Protein AF-0000000078797198 (afdb_homodimer)

Sequence (132 aa):
MKSNKEYKVKVQFVLEGEVTVNACSKDEAKELVEESFGLVVGGNLHSMDSRIIDWDFPVHPEMIVKMKSNKEYKVKVQFVLEGEVTVNACSKDEAKELVEESFGLVVGGNLHSMDSRIIDWDFPVHPEMIVK

Radius of gyration: 18.42 Å; Cα contacts (8 Å, |Δi|>4): 305; chains: 2; bounding box: 18×67×34 Å

Organism: NCBI:txid997891

pLDDT: mean 92.92, std 8.47, range [45.56, 98.19]

Secondary structure (DSSP, 8-state):
----EEEEEEEEEEEEEEEEEEESSHHHHHHHHHHHEEE-TTS-EEES-TTEEEEE--SS-EEEE-/----EEEEEEEEEEEEEEEEEEESSHHHHHHHHHHHEEE-TTS-EEES-TTEEEEE--SS-EEEE-

Structure (mmCIF, N/CA/C/O backbone):
data_AF-0000000078797198-model_v1
#
loop_
_entity.id
_entity.type
_entity.pdbx_description
1 polymer 'Uncharacterized protein'
#
loop_
_atom_site.group_PDB
_atom_site.id
_atom_site.type_sym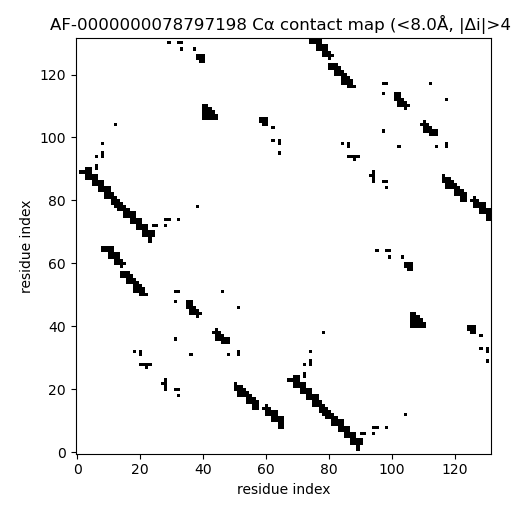bol
_atom_site.label_atom_id
_atom_site.label_alt_id
_atom_site.label_comp_id
_atom_site.label_asym_id
_atom_site.label_entity_id
_atom_site.label_seq_id
_atom_site.pdbx_PDB_ins_code
_atom_site.Cartn_x
_atom_site.Cartn_y
_atom_site.Cartn_z
_atom_site.occupancy
_atom_site.B_iso_or_equiv
_atom_site.auth_seq_id
_atom_site.auth_comp_id
_atom_site.auth_asym_id
_atom_site.auth_atom_id
_atom_site.pdbx_PDB_model_num
ATOM 1 N N . MET A 1 1 ? 1.873 -35.188 -17.125 1 45.78 1 MET A N 1
ATOM 2 C CA . MET A 1 1 ? 2.121 -33.781 -17.234 1 45.78 1 MET A CA 1
ATOM 3 C C . MET A 1 1 ? 1.111 -32.969 -16.406 1 45.78 1 MET A C 1
ATOM 5 O O . MET A 1 1 ? -0.096 -33.062 -16.641 1 45.78 1 MET A O 1
ATOM 9 N N . LYS A 1 2 ? 1.357 -32.781 -15.148 1 61.5 2 LYS A N 1
ATOM 10 C CA . LYS A 1 2 ? 0.273 -32.25 -14.328 1 61.5 2 LYS A CA 1
ATOM 11 C C . LYS A 1 2 ? -0.296 -30.969 -14.938 1 61.5 2 LYS A C 1
ATOM 13 O O . LYS A 1 2 ? 0.455 -30.109 -15.398 1 61.5 2 LYS A O 1
ATOM 18 N N . SER A 1 3 ? -1.332 -30.984 -15.625 1 75.44 3 SER A N 1
ATOM 19 C CA . SER A 1 3 ? -1.919 -29.891 -16.375 1 75.44 3 SER A CA 1
ATOM 20 C C . SER A 1 3 ? -1.995 -28.625 -15.531 1 75.44 3 SER A C 1
ATOM 22 O O . SER A 1 3 ? -2.473 -28.656 -14.398 1 75.44 3 SER A O 1
ATOM 24 N N . ASN A 1 4 ? -1.066 -27.703 -15.891 1 87.56 4 ASN A N 1
ATOM 25 C CA . ASN A 1 4 ? -1.146 -26.406 -15.234 1 87.56 4 ASN A CA 1
ATOM 26 C C . ASN A 1 4 ? -2.512 -25.75 -15.445 1 87.56 4 ASN A C 1
ATOM 28 O O . ASN A 1 4 ? -3.102 -25.859 -16.516 1 87.56 4 ASN A O 1
ATOM 32 N N . LYS A 1 5 ? -3.021 -25.328 -14.375 1 95.25 5 LYS A N 1
ATOM 33 C CA . LYS A 1 5 ? -4.254 -24.547 -14.461 1 95.25 5 LYS A CA 1
ATOM 34 C C . LYS A 1 5 ? -4.043 -23.125 -13.938 1 95.25 5 LYS A C 1
ATOM 36 O O . LYS A 1 5 ? -3.062 -22.859 -13.242 1 95.25 5 LYS A O 1
ATOM 41 N N . GLU A 1 6 ? -5.016 -22.281 -14.352 1 97 6 GLU A N 1
ATOM 42 C CA . GLU A 1 6 ? -4.984 -20.906 -13.883 1 97 6 GLU A CA 1
ATOM 43 C C . GLU A 1 6 ? -5.617 -20.781 -12.5 1 97 6 GLU A C 1
ATOM 45 O O . GLU A 1 6 ? -6.727 -21.266 -12.273 1 97 6 GLU A O 1
ATOM 50 N N . TYR A 1 7 ? -4.828 -20.234 -11.602 1 97.88 7 TYR A N 1
ATOM 51 C CA . TYR A 1 7 ? -5.32 -19.953 -10.258 1 97.88 7 TYR A CA 1
ATOM 52 C C . TYR A 1 7 ? -5.312 -18.453 -9.969 1 97.88 7 TYR A C 1
ATOM 54 O O . TYR A 1 7 ? -4.391 -17.75 -10.383 1 97.88 7 TYR A O 1
ATOM 62 N N . LYS A 1 8 ? -6.316 -18.062 -9.266 1 97.81 8 LYS A N 1
ATOM 63 C CA . LYS A 1 8 ? -6.375 -16.688 -8.758 1 97.81 8 LYS A CA 1
ATOM 64 C C . LYS A 1 8 ? -5.98 -16.641 -7.281 1 97.81 8 LYS A C 1
ATOM 66 O O . LYS A 1 8 ? -6.531 -17.375 -6.461 1 97.81 8 LYS A O 1
ATOM 71 N N . VAL A 1 9 ? -5 -15.797 -7.062 1 98.19 9 VAL A N 1
ATOM 72 C CA . VAL A 1 9 ? -4.516 -15.617 -5.699 1 98.19 9 VAL A CA 1
ATOM 73 C C . VAL A 1 9 ? -4.809 -14.195 -5.227 1 98.19 9 VAL A C 1
ATOM 75 O O . VAL A 1 9 ? -4.398 -13.227 -5.863 1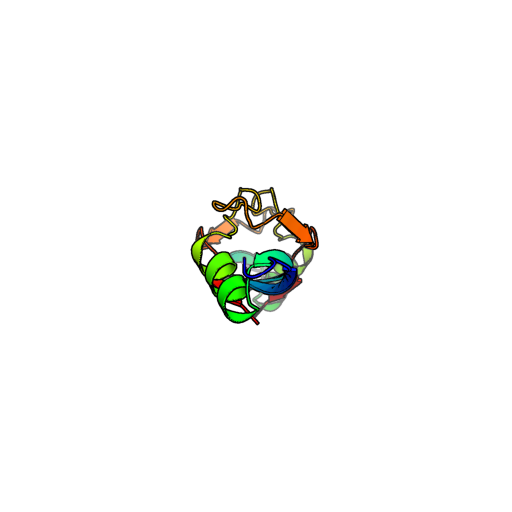 98.19 9 VAL A O 1
ATOM 78 N N . LYS A 1 10 ? -5.461 -14.062 -4.156 1 98.12 10 LYS A N 1
ATOM 79 C CA . LYS A 1 10 ? -5.734 -12.75 -3.582 1 98.12 10 LYS A CA 1
ATOM 80 C C . LYS A 1 10 ? -4.547 -12.242 -2.768 1 98.12 10 LYS A C 1
ATOM 82 O O . LYS A 1 10 ? -4.012 -12.969 -1.928 1 98.12 10 LYS A O 1
ATOM 87 N N . VAL A 1 11 ? -4.195 -10.984 -3.039 1 97.75 11 VAL A N 1
ATOM 88 C CA . VAL A 1 11 ? -3.033 -10.383 -2.387 1 97.75 11 VAL A CA 1
ATOM 89 C C . VAL A 1 11 ? -3.412 -9.023 -1.801 1 97.75 11 VAL A C 1
ATOM 91 O O . VAL A 1 11 ? -4.145 -8.258 -2.426 1 97.75 11 VAL A O 1
ATOM 94 N N . GLN A 1 12 ? -2.936 -8.766 -0.615 1 97.5 12 GLN A N 1
ATOM 95 C CA . GLN A 1 12 ? -3.023 -7.461 0.03 1 97.5 12 GLN A CA 1
ATOM 96 C C . GLN A 1 12 ? -1.635 -6.902 0.328 1 97.5 12 GLN A C 1
ATOM 98 O O . GLN A 1 12 ? -0.794 -7.59 0.912 1 97.5 12 GLN A O 1
ATOM 103 N N . PHE A 1 13 ? -1.402 -5.719 -0.146 1 96.19 13 PHE A N 1
ATOM 104 C CA . PHE A 1 13 ? -0.226 -4.98 0.297 1 96.19 13 PHE A CA 1
ATOM 105 C C . PHE A 1 13 ? -0.595 -3.975 1.383 1 96.19 13 PHE A C 1
ATOM 107 O O . PHE A 1 13 ? -1.617 -3.293 1.283 1 96.19 13 PHE A O 1
ATOM 114 N N . VAL A 1 14 ? 0.294 -3.895 2.377 1 96.5 14 VAL A N 1
ATOM 115 C CA . VAL A 1 14 ? 0.114 -2.932 3.459 1 96.5 14 VAL A CA 1
ATOM 116 C C . VAL A 1 14 ? 1.378 -2.09 3.617 1 96.5 14 VAL A C 1
ATOM 118 O O . VAL A 1 14 ? 2.471 -2.629 3.807 1 96.5 14 VAL A O 1
ATOM 121 N N . LEU A 1 15 ? 1.194 -0.825 3.459 1 95.38 15 LEU A N 1
ATOM 122 C CA . LEU A 1 15 ? 2.277 0.133 3.656 1 95.38 15 LEU A CA 1
ATOM 123 C C . LEU A 1 15 ? 1.957 1.086 4.805 1 95.38 15 LEU A C 1
ATOM 125 O O . LEU A 1 15 ? 0.998 1.856 4.727 1 95.38 15 LEU A O 1
ATOM 129 N N . GLU A 1 16 ? 2.83 1.041 5.82 1 96.38 16 GLU A N 1
ATOM 130 C CA . GLU A 1 16 ? 2.625 1.902 6.98 1 96.38 16 GLU A CA 1
ATOM 131 C C . GLU A 1 16 ? 3.777 2.889 7.145 1 96.38 16 GLU A C 1
ATOM 133 O O . GLU A 1 16 ? 4.941 2.527 6.965 1 96.38 16 GLU A O 1
ATOM 138 N N . GLY A 1 17 ? 3.369 4.078 7.441 1 96.75 17 GLY A N 1
ATOM 139 C CA . GLY A 1 17 ? 4.363 5.117 7.664 1 96.75 17 GLY A CA 1
ATOM 140 C C . GLY A 1 17 ? 3.822 6.305 8.438 1 96.75 17 GLY A C 1
ATOM 141 O O . GLY A 1 17 ? 2.762 6.215 9.062 1 96.75 17 GLY A O 1
ATOM 142 N N . GLU A 1 18 ? 4.719 7.309 8.453 1 98 18 GLU A N 1
ATOM 143 C CA . GLU A 1 18 ? 4.371 8.516 9.188 1 98 18 GLU A CA 1
ATOM 144 C C . GLU A 1 18 ? 4.543 9.766 8.32 1 98 18 GLU A C 1
ATOM 146 O O . GLU A 1 18 ? 5.52 9.883 7.586 1 98 18 GLU A O 1
ATOM 151 N N . VAL A 1 19 ? 3.574 10.648 8.531 1 97.81 19 VAL A N 1
ATOM 152 C CA . VAL A 1 19 ? 3.588 11.938 7.84 1 97.81 19 VAL A CA 1
ATOM 153 C C . VAL A 1 19 ? 3.756 13.07 8.844 1 97.81 19 VAL A C 1
ATOM 155 O O . VAL A 1 19 ? 3.066 13.109 9.867 1 97.81 19 VAL A O 1
ATOM 158 N N . THR A 1 20 ? 4.676 13.93 8.594 1 98.12 20 THR A N 1
ATOM 159 C CA . THR A 1 20 ? 4.895 15.102 9.438 1 98.12 20 THR A CA 1
ATOM 160 C C . THR A 1 20 ? 4.18 16.328 8.867 1 98.12 20 THR A C 1
ATOM 162 O O . THR A 1 20 ? 4.387 16.688 7.707 1 98.12 20 THR A O 1
ATOM 165 N N . VAL A 1 21 ? 3.393 16.984 9.742 1 97.88 21 VAL A N 1
ATOM 166 C CA . VAL A 1 21 ? 2.518 18.047 9.281 1 97.88 2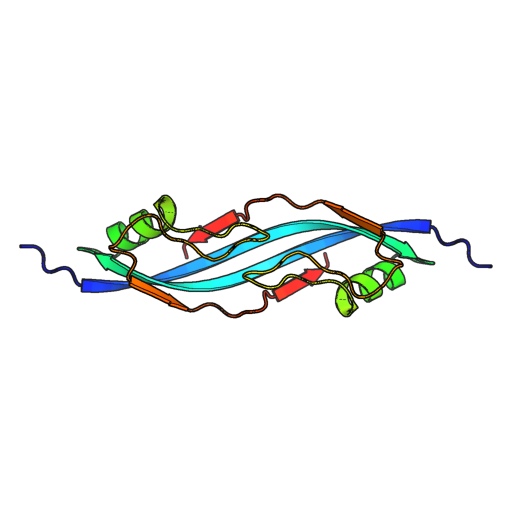1 VAL A CA 1
ATOM 167 C C . VAL A 1 21 ? 2.662 19.266 10.188 1 97.88 21 VAL A C 1
ATOM 169 O O . VAL A 1 21 ? 2.699 19.125 11.414 1 97.88 21 VAL A O 1
ATOM 172 N N . ASN A 1 22 ? 2.795 20.469 9.586 1 98.06 22 ASN A N 1
ATOM 173 C CA . ASN A 1 22 ? 2.646 21.719 10.344 1 98.06 22 ASN A CA 1
ATOM 174 C C . ASN A 1 22 ? 1.183 22.125 10.445 1 98.06 22 ASN A C 1
ATOM 176 O O . ASN A 1 22 ? 0.556 22.469 9.438 1 98.06 22 ASN A O 1
ATOM 180 N N . ALA A 1 23 ? 0.683 22.109 11.695 1 97.31 23 ALA A N 1
ATOM 181 C CA . ALA A 1 23 ? -0.728 22.438 11.883 1 97.31 23 ALA A CA 1
ATOM 182 C C . ALA A 1 23 ? -0.965 23.094 13.242 1 97.31 23 ALA A C 1
ATOM 184 O O . ALA A 1 23 ? -0.06 23.141 14.078 1 97.31 23 ALA A O 1
ATOM 185 N N . CYS A 1 24 ? -2.162 23.562 13.336 1 96.38 24 CYS A N 1
ATOM 186 C CA . CYS A 1 24 ? -2.518 24.25 14.578 1 96.38 24 CYS A CA 1
ATOM 187 C C . CYS A 1 24 ? -3.053 23.266 15.609 1 96.38 24 CYS A C 1
ATOM 189 O O . CYS A 1 24 ? -3.197 23.609 16.781 1 96.38 24 CYS A O 1
ATOM 191 N N . SER A 1 25 ? -3.387 22.078 15.172 1 96.5 25 SER A N 1
ATOM 192 C CA . SER A 1 25 ? -3.871 21.016 16.047 1 96.5 25 SER A CA 1
ATOM 193 C C . SER A 1 25 ? -3.652 19.641 15.406 1 96.5 25 SER A C 1
ATOM 195 O O . SER A 1 25 ? -3.41 19.547 14.203 1 96.5 25 SER A O 1
ATOM 197 N N . LYS A 1 26 ? -3.746 18.656 16.25 1 95.69 26 LYS A N 1
ATOM 198 C CA . LYS A 1 26 ? -3.631 17.297 15.758 1 95.69 26 LYS A CA 1
ATOM 199 C C . LYS A 1 26 ? -4.766 16.953 14.789 1 95.69 26 LYS A C 1
ATOM 201 O O . LYS A 1 26 ? -4.547 16.281 13.789 1 95.69 26 LYS A O 1
ATOM 206 N N . ASP A 1 27 ? -6.004 17.453 15.133 1 96.19 27 ASP A N 1
ATOM 207 C CA . ASP A 1 27 ? -7.152 17.172 14.266 1 96.19 27 ASP A CA 1
ATOM 208 C C . ASP A 1 27 ? -6.973 17.828 12.898 1 96.19 27 ASP A C 1
ATOM 210 O O . ASP A 1 27 ? -7.281 17.203 11.875 1 96.19 27 ASP A O 1
ATOM 214 N N . GLU A 1 28 ? -6.555 18.938 12.953 1 95.94 28 GLU A N 1
ATOM 215 C CA . GLU A 1 28 ? -6.277 19.609 11.68 1 95.94 28 GLU A CA 1
ATOM 216 C C . GLU A 1 28 ? -5.203 18.875 10.891 1 95.94 28 GLU A C 1
ATOM 218 O O . GLU A 1 28 ? -5.309 18.734 9.672 1 95.94 28 GLU A O 1
ATOM 223 N N . ALA A 1 29 ? -4.152 18.469 11.555 1 97.69 29 ALA A N 1
ATOM 224 C CA . ALA A 1 29 ? -3.088 17.703 10.906 1 97.69 29 ALA A CA 1
ATOM 225 C C . ALA A 1 29 ? -3.643 16.453 10.219 1 97.69 29 ALA A C 1
ATOM 227 O O . ALA A 1 29 ? -3.303 16.172 9.07 1 97.69 29 ALA A O 1
ATOM 228 N N . LYS A 1 30 ? -4.48 15.703 10.867 1 97.81 30 LYS A N 1
ATOM 229 C CA . LYS A 1 30 ? -5.09 14.5 10.305 1 97.81 30 LYS A CA 1
ATOM 230 C C . LYS A 1 30 ? -5.906 14.828 9.062 1 97.81 30 LYS A C 1
ATOM 232 O O . LYS A 1 30 ? -5.836 14.109 8.062 1 97.81 30 LYS A O 1
ATOM 237 N N . GLU A 1 31 ? -6.672 15.859 9.133 1 96.88 31 GLU A N 1
ATOM 238 C CA . GLU A 1 31 ? -7.5 16.281 8.008 1 96.88 31 GLU A CA 1
ATOM 239 C C . GLU A 1 31 ? -6.645 16.641 6.797 1 96.88 31 GLU A C 1
ATOM 241 O O . GLU A 1 31 ? -6.977 16.281 5.664 1 96.88 31 GLU A O 1
ATOM 246 N N . LEU A 1 32 ? -5.586 17.312 7.062 1 97 32 LEU A N 1
ATOM 247 C CA . LEU A 1 32 ? -4.684 17.719 5.988 1 97 32 LEU A CA 1
ATOM 248 C C . LEU A 1 32 ? -4.098 16.484 5.293 1 97 32 LEU A C 1
ATOM 250 O O . LEU A 1 32 ? -4.016 16.453 4.062 1 97 32 LEU A O 1
ATOM 254 N N . VAL A 1 33 ? -3.686 15.562 6.074 1 97.81 33 VAL A N 1
ATOM 255 C CA . VAL A 1 33 ? -3.129 14.336 5.508 1 97.81 33 VAL A CA 1
ATOM 256 C C . VAL A 1 33 ? -4.191 13.625 4.676 1 97.81 33 VAL A C 1
ATOM 258 O O . VAL A 1 33 ? -3.936 13.227 3.535 1 97.81 33 VAL A O 1
ATOM 261 N N . GLU A 1 34 ? -5.375 13.453 5.164 1 96.88 34 GLU A N 1
ATOM 262 C CA . GLU A 1 34 ? -6.461 12.758 4.484 1 96.88 34 GLU A CA 1
ATOM 263 C C . GLU A 1 34 ? -6.801 13.422 3.154 1 96.88 34 GLU A C 1
ATOM 265 O O . GLU A 1 34 ? -7.117 12.742 2.176 1 96.88 34 GLU A O 1
ATOM 270 N N . GLU A 1 35 ? -6.652 14.688 3.117 1 95.69 35 GLU A N 1
ATOM 271 C CA . GLU A 1 35 ? -7.141 15.422 1.955 1 95.69 35 GLU A CA 1
ATOM 272 C C . GLU A 1 35 ? -6.027 15.648 0.936 1 95.69 35 GLU A C 1
ATOM 274 O O . GLU A 1 35 ? -6.293 15.836 -0.252 1 95.69 35 GLU A O 1
ATOM 279 N N . SER A 1 36 ? -4.785 15.609 1.399 1 95.56 36 SER A N 1
ATOM 280 C CA . SER A 1 36 ? -3.762 16.172 0.521 1 95.56 36 SER A CA 1
ATOM 281 C C . SER A 1 36 ? -2.615 15.188 0.313 1 95.56 36 SER A C 1
ATOM 283 O O . SER A 1 36 ? -1.698 15.445 -0.468 1 95.56 36 SER A O 1
ATOM 285 N N . PHE A 1 37 ? -2.627 14.062 0.93 1 95.81 37 PHE A N 1
ATOM 286 C CA . PHE A 1 37 ? -1.55 13.086 0.853 1 95.81 37 PHE A CA 1
ATOM 287 C C . PHE A 1 37 ? -2.041 11.789 0.222 1 95.81 37 PHE A C 1
ATOM 289 O O . PHE A 1 37 ? -3.195 11.398 0.411 1 95.81 37 PHE A O 1
ATOM 296 N N . GLY A 1 38 ? -1.184 11.25 -0.462 1 93.31 38 GLY A N 1
ATOM 297 C CA . GLY A 1 38 ? -1.613 10.031 -1.115 1 93.31 38 GLY A CA 1
ATOM 298 C C . GLY A 1 38 ? -0.471 9.258 -1.749 1 93.31 38 GLY A C 1
ATOM 299 O O . GLY A 1 38 ? 0.687 9.672 -1.668 1 93.31 38 GLY A O 1
ATOM 300 N N . LEU A 1 39 ? -0.877 8.047 -2.211 1 92.06 39 LEU A N 1
ATOM 301 C CA . LEU A 1 39 ? -0.009 7.137 -2.953 1 92.06 39 LEU A CA 1
ATOM 302 C C . LEU A 1 39 ? -0.715 6.605 -4.195 1 92.06 39 LEU A C 1
ATOM 304 O O . LEU A 1 39 ? -1.896 6.258 -4.145 1 92.06 39 LEU A O 1
ATOM 308 N N . VAL A 1 40 ? -0.011 6.605 -5.305 1 87.69 40 VAL A N 1
ATOM 309 C CA . VAL A 1 40 ? -0.512 5.988 -6.527 1 87.69 40 VAL A CA 1
ATOM 310 C C . VAL A 1 40 ? 0.383 4.812 -6.914 1 87.69 40 VAL A C 1
ATOM 312 O O . VAL A 1 40 ? 1.608 4.941 -6.949 1 87.69 40 VAL A O 1
ATOM 315 N N . VAL A 1 41 ? -0.226 3.68 -7.242 1 84.44 41 VAL A N 1
ATOM 316 C CA . VAL A 1 41 ? 0.556 2.562 -7.762 1 84.44 41 VAL A CA 1
ATOM 317 C C . VAL A 1 41 ? 1.273 2.984 -9.047 1 84.44 41 VAL A C 1
ATOM 319 O O . VAL A 1 41 ? 0.654 3.535 -9.961 1 84.44 41 VAL A O 1
ATOM 322 N N . GLY A 1 42 ? 2.576 2.705 -9.141 1 80.69 42 GLY A N 1
ATOM 323 C CA . GLY A 1 42 ? 3.383 3.156 -10.266 1 80.69 42 GLY A CA 1
ATOM 324 C C . GLY A 1 42 ? 3.922 4.562 -10.086 1 80.69 42 GLY A C 1
ATOM 325 O O . GLY A 1 42 ? 4.594 5.094 -10.969 1 80.69 42 GLY A O 1
ATOM 326 N N . GLY A 1 43 ? 3.527 5.16 -9.07 1 82.25 43 GLY A N 1
ATOM 327 C CA . GLY A 1 43 ? 3.977 6.508 -8.758 1 82.25 43 GLY A CA 1
ATOM 328 C C . GLY A 1 43 ? 4.59 6.637 -7.379 1 82.25 43 GLY A C 1
ATOM 329 O O . GLY A 1 43 ? 4.863 5.629 -6.723 1 82.25 43 GLY A O 1
ATOM 330 N N . ASN A 1 44 ? 4.941 7.926 -7.043 1 83.5 44 ASN A N 1
ATOM 331 C CA . ASN A 1 44 ? 5.543 8.227 -5.75 1 83.5 44 ASN A CA 1
ATOM 332 C C . ASN A 1 44 ? 4.496 8.695 -4.742 1 83.5 44 ASN A C 1
ATOM 334 O O . ASN A 1 44 ? 3.354 8.977 -5.109 1 83.5 44 ASN A O 1
AT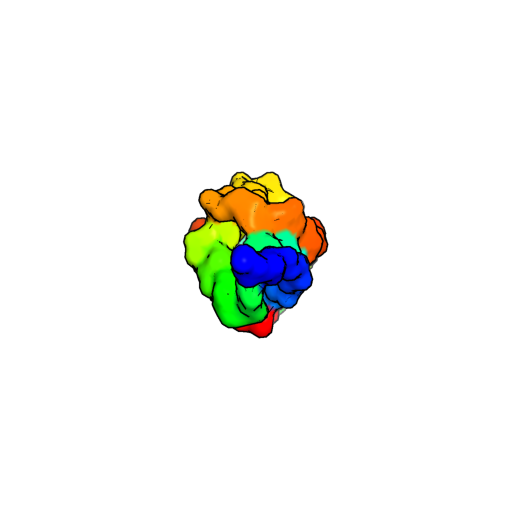OM 338 N N . LEU A 1 45 ? 4.895 8.602 -3.461 1 91.5 45 LEU A N 1
ATOM 339 C CA . LEU A 1 45 ? 4.156 9.336 -2.438 1 91.5 45 LEU A CA 1
ATOM 340 C C . LEU A 1 45 ? 4.133 10.828 -2.752 1 91.5 45 LEU A C 1
ATOM 342 O O . LEU A 1 45 ? 5.145 11.398 -3.16 1 91.5 45 LEU A O 1
ATOM 346 N N . HIS A 1 46 ? 2.941 11.406 -2.65 1 90.25 46 HIS A N 1
ATOM 347 C CA . HIS A 1 46 ? 2.846 12.812 -3.041 1 90.25 46 HIS A CA 1
ATOM 348 C C . HIS A 1 46 ? 1.915 13.578 -2.109 1 90.25 46 HIS A C 1
ATOM 350 O O . HIS A 1 46 ? 1.035 12.984 -1.477 1 90.25 46 HIS A O 1
ATOM 356 N N . SER A 1 47 ? 2.162 14.875 -2.018 1 93.25 47 SER A N 1
ATOM 357 C CA . SER A 1 47 ? 1.32 15.781 -1.24 1 93.25 47 SER A CA 1
ATOM 358 C C . SER A 1 47 ? 0.912 17 -2.061 1 93.25 47 SER A C 1
ATOM 360 O O . SER A 1 47 ? 1.696 17.5 -2.865 1 93.25 47 SER A O 1
ATOM 362 N N . MET A 1 48 ? -0.334 17.406 -1.802 1 92.69 48 MET A N 1
ATOM 363 C CA . MET A 1 48 ? -0.833 18.594 -2.496 1 92.69 48 MET A CA 1
ATOM 364 C C . MET A 1 48 ? -0.797 19.812 -1.582 1 92.69 48 MET A C 1
ATOM 366 O O . MET A 1 48 ? -1.137 20.922 -2.004 1 92.69 48 MET A O 1
ATOM 370 N N . ASP A 1 49 ? -0.38 19.672 -0.342 1 94.62 49 ASP A N 1
ATOM 371 C CA . ASP A 1 49 ? -0.347 20.766 0.633 1 94.62 49 ASP A CA 1
ATOM 372 C C . ASP A 1 49 ? 1.058 20.953 1.202 1 94.62 49 ASP A C 1
ATOM 374 O O . ASP A 1 49 ? 1.663 20 1.697 1 94.62 49 ASP A O 1
ATOM 378 N N . SER A 1 50 ? 1.572 22.203 1.183 1 94.94 50 SER A N 1
ATOM 379 C CA . SER A 1 50 ? 2.924 22.531 1.625 1 94.94 50 SER A CA 1
ATOM 380 C C . SER A 1 50 ? 3.074 22.344 3.131 1 94.94 50 SER A C 1
ATOM 382 O O . SER A 1 50 ? 4.191 22.297 3.648 1 94.94 50 SER A O 1
ATOM 384 N N . ARG A 1 51 ? 2.055 22.234 3.848 1 96.38 51 ARG A N 1
ATOM 385 C CA . ARG A 1 51 ? 2.127 22.062 5.293 1 96.38 51 ARG A CA 1
ATOM 386 C C . ARG A 1 51 ? 2.541 20.641 5.652 1 96.38 51 ARG A C 1
ATOM 388 O O . ARG A 1 51 ? 2.932 20.375 6.789 1 96.38 51 ARG A O 1
ATOM 395 N N . ILE A 1 52 ? 2.346 19.719 4.629 1 96.75 52 ILE A N 1
ATOM 396 C CA . ILE A 1 52 ? 2.99 18.422 4.742 1 96.75 52 ILE A CA 1
ATOM 397 C C . ILE A 1 52 ? 4.488 18.562 4.473 1 96.75 52 ILE A C 1
ATOM 399 O O . ILE A 1 52 ? 4.902 18.766 3.326 1 96.75 52 ILE A O 1
ATOM 403 N N . ILE A 1 53 ? 5.352 18.297 5.441 1 96.25 53 ILE A N 1
ATOM 404 C CA . ILE A 1 53 ? 6.727 18.766 5.301 1 96.25 53 ILE A CA 1
ATOM 405 C C . ILE A 1 53 ? 7.668 17.578 5.191 1 96.25 53 ILE A C 1
ATOM 407 O O . ILE A 1 53 ? 8.812 17.719 4.754 1 96.25 53 ILE A O 1
ATOM 411 N N . ASP A 1 54 ? 7.223 16.438 5.645 1 95.56 54 ASP A N 1
ATOM 412 C CA . ASP A 1 54 ? 8.047 15.242 5.582 1 95.56 54 ASP A CA 1
ATOM 413 C C . ASP A 1 54 ? 7.191 13.984 5.734 1 95.56 54 ASP A C 1
ATOM 415 O O . ASP A 1 54 ? 6.043 14.055 6.168 1 95.56 54 ASP A O 1
ATOM 419 N N . TRP A 1 55 ? 7.73 12.898 5.273 1 95.38 55 TRP A N 1
ATOM 420 C CA . TRP A 1 55 ? 7.137 11.586 5.512 1 95.38 55 TRP A CA 1
ATOM 421 C C . TRP A 1 55 ? 8.203 10.5 5.512 1 95.38 55 TRP A C 1
ATOM 423 O O . TRP A 1 55 ? 9.25 10.648 4.879 1 95.38 55 TRP A O 1
ATOM 433 N N . ASP A 1 56 ? 7.895 9.531 6.27 1 94.94 56 ASP A N 1
ATOM 434 C CA . ASP A 1 56 ? 8.789 8.391 6.43 1 94.94 56 ASP A CA 1
ATOM 435 C C . ASP A 1 56 ? 8.055 7.074 6.219 1 94.94 56 ASP A C 1
ATOM 437 O O . ASP A 1 56 ? 7.176 6.715 7.008 1 94.94 56 ASP A O 1
ATOM 441 N N . PHE A 1 57 ? 8.383 6.395 5.094 1 94.12 57 PHE A N 1
ATOM 442 C CA . PHE A 1 57 ? 7.789 5.105 4.75 1 94.12 57 PHE A CA 1
ATOM 443 C C . PHE A 1 57 ? 8.867 4.105 4.352 1 94.12 57 PHE A C 1
ATOM 445 O O . PHE A 1 57 ? 9.883 4.477 3.766 1 94.12 57 PHE A O 1
ATOM 452 N N . PRO A 1 58 ? 8.578 2.797 4.668 1 91.19 58 PRO A N 1
ATOM 453 C CA . PRO A 1 58 ? 9.469 1.794 4.078 1 91.19 58 PRO A CA 1
ATOM 454 C C . PRO A 1 58 ? 9.336 1.706 2.559 1 91.19 58 PRO A C 1
ATOM 456 O O . PRO A 1 58 ? 8.336 2.156 1.996 1 91.19 58 PRO A O 1
ATOM 459 N N . VAL A 1 59 ? 10.312 1.186 1.976 1 86 59 VAL A N 1
ATOM 460 C CA . VAL A 1 59 ? 10.312 1.087 0.52 1 86 59 VAL A CA 1
ATOM 461 C C . VAL A 1 59 ? 9.422 -0.075 0.085 1 86 59 VAL A C 1
ATOM 463 O O . VAL A 1 59 ? 8.781 -0.018 -0.971 1 86 59 VAL A O 1
ATOM 466 N N . HIS A 1 60 ? 9.445 -1.062 0.89 1 91.5 60 HIS A N 1
ATOM 467 C CA . HIS A 1 60 ? 8.688 -2.248 0.519 1 91.5 60 HIS A CA 1
ATOM 468 C C . HIS A 1 60 ? 7.496 -2.451 1.451 1 91.5 60 HIS A C 1
ATOM 470 O O . HIS A 1 60 ? 7.672 -2.635 2.658 1 91.5 60 HIS A O 1
ATOM 476 N N . PRO A 1 61 ? 6.266 -2.545 0.895 1 93.62 61 PRO A N 1
ATOM 477 C CA . PRO A 1 61 ? 5.105 -2.895 1.719 1 93.62 61 PRO A CA 1
ATOM 478 C C . PRO A 1 61 ? 5.113 -4.355 2.158 1 93.62 61 PRO A C 1
ATOM 480 O O . PRO A 1 61 ? 5.82 -5.18 1.571 1 93.62 61 PRO A O 1
ATOM 483 N N . GLU A 1 62 ? 4.438 -4.527 3.219 1 94.81 62 GLU A N 1
ATOM 484 C CA . GLU A 1 62 ? 4.152 -5.91 3.59 1 94.81 62 GLU A CA 1
ATOM 485 C C . GLU A 1 62 ? 3.148 -6.543 2.631 1 94.81 62 GLU A C 1
ATOM 487 O O . GLU A 1 62 ? 2.168 -5.906 2.24 1 94.81 62 GLU A O 1
ATOM 492 N N . MET A 1 63 ? 3.51 -7.727 2.217 1 95.5 63 MET A N 1
ATOM 493 C CA . MET A 1 63 ? 2.586 -8.461 1.359 1 95.5 63 MET A CA 1
ATOM 494 C C . MET A 1 63 ? 1.9 -9.586 2.133 1 95.5 63 MET A C 1
ATOM 496 O O . MET A 1 63 ? 2.566 -10.391 2.791 1 95.5 63 MET A O 1
ATOM 500 N N . ILE A 1 64 ? 0.557 -9.609 2.092 1 95.69 64 ILE A N 1
ATOM 501 C CA . ILE A 1 64 ? -0.246 -10.656 2.713 1 95.69 64 ILE A CA 1
ATOM 502 C C . ILE A 1 64 ? -1.007 -11.43 1.639 1 95.69 64 ILE A C 1
ATOM 504 O O . ILE A 1 64 ? -1.767 -10.844 0.864 1 95.69 64 ILE A O 1
ATOM 508 N N . VAL A 1 65 ? -0.702 -12.703 1.589 1 95.69 65 VAL A N 1
ATOM 509 C CA . VAL A 1 65 ? -1.447 -13.578 0.693 1 95.69 65 VAL A CA 1
ATOM 510 C C . VAL A 1 65 ? -2.674 -14.133 1.414 1 95.69 65 VAL A C 1
ATOM 512 O O . VAL A 1 65 ? -2.561 -14.68 2.512 1 95.69 65 VAL A O 1
ATOM 515 N N . LYS A 1 66 ? -3.785 -13.867 0.859 1 90.38 66 LYS A N 1
ATOM 516 C CA . LYS A 1 66 ? -5.035 -14.242 1.51 1 90.38 66 LYS A CA 1
ATOM 517 C C . LYS A 1 66 ? -5.594 -15.531 0.919 1 90.38 66 LYS A C 1
ATOM 519 O O . LYS A 1 66 ? -5.34 -15.852 -0.244 1 90.38 66 LYS A O 1
ATOM 524 N N . MET B 1 1 ? -1.734 34.312 17.016 1 45.56 1 MET B N 1
ATOM 525 C CA . MET B 1 1 ? -1.191 33.531 15.906 1 45.56 1 MET B CA 1
ATOM 526 C C . MET B 1 1 ? -1.03 32.062 16.297 1 45.56 1 MET B C 1
ATOM 528 O O . MET B 1 1 ? -0.316 31.75 17.266 1 45.56 1 MET B O 1
ATOM 532 N N . LYS B 1 2 ? -2.057 31.25 16.172 1 61.59 2 LYS B N 1
ATOM 533 C CA . LYS B 1 2 ? -1.957 29.922 16.781 1 61.59 2 LYS B CA 1
ATOM 534 C C . LYS B 1 2 ? -0.687 29.203 16.328 1 61.59 2 LYS B C 1
ATOM 536 O O . LYS B 1 2 ? -0.34 29.234 15.141 1 61.59 2 LYS B O 1
ATOM 541 N N . SER B 1 3 ? 0.352 29.219 17.016 1 75.88 3 SER B N 1
ATOM 5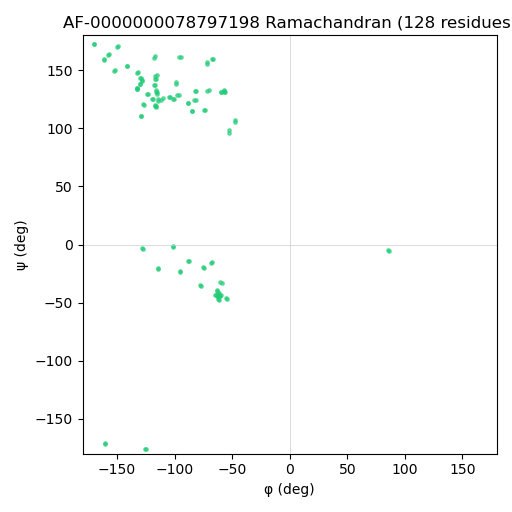42 C CA . SER B 1 3 ? 1.672 28.703 16.672 1 75.88 3 SER B CA 1
ATOM 543 C C . SER B 1 3 ? 1.579 27.297 16.094 1 75.88 3 SER B C 1
ATOM 545 O O . SER B 1 3 ? 0.907 26.438 16.656 1 75.88 3 SER B O 1
ATOM 547 N N . ASN B 1 4 ? 1.801 27.281 14.758 1 87.38 4 ASN B N 1
ATOM 548 C CA . ASN B 1 4 ? 1.869 25.969 14.125 1 87.38 4 ASN B CA 1
ATOM 549 C C . ASN B 1 4 ? 2.932 25.094 14.773 1 87.38 4 ASN B C 1
ATOM 551 O O . ASN B 1 4 ? 3.994 25.578 15.164 1 87.38 4 ASN B O 1
ATOM 555 N N . LYS B 1 5 ? 2.504 23.938 15.07 1 95.19 5 LYS B N 1
ATOM 556 C CA . LYS B 1 5 ? 3.455 22.938 15.555 1 95.19 5 LYS B CA 1
ATOM 557 C C . LYS B 1 5 ? 3.52 21.734 14.617 1 95.19 5 LYS B C 1
ATOM 559 O O . LYS B 1 5 ? 2.625 21.547 13.789 1 95.19 5 LYS B O 1
ATOM 564 N N . GLU B 1 6 ? 4.641 21.016 14.797 1 97 6 GLU B N 1
ATOM 565 C CA . GLU B 1 6 ? 4.816 19.797 14.016 1 97 6 GLU B CA 1
ATOM 566 C C . GLU B 1 6 ? 4.066 18.625 14.641 1 97 6 GLU B C 1
ATOM 568 O O . GLU B 1 6 ? 4.207 18.359 15.836 1 97 6 GLU B O 1
ATOM 573 N N . TYR B 1 7 ? 3.219 18.031 13.82 1 97.88 7 TYR B N 1
ATOM 574 C CA . TYR B 1 7 ? 2.502 16.844 14.242 1 97.88 7 TYR B CA 1
ATOM 575 C C . TYR B 1 7 ? 2.883 15.641 13.375 1 97.88 7 TYR B C 1
ATOM 577 O O . TYR B 1 7 ? 3.064 15.781 12.164 1 97.88 7 TYR B O 1
ATOM 585 N N . LYS B 1 8 ? 2.959 14.531 14.039 1 97.81 8 LYS B N 1
ATOM 586 C CA . LYS B 1 8 ? 3.137 13.266 13.336 1 97.81 8 LYS B CA 1
ATOM 587 C C . LYS B 1 8 ? 1.812 12.516 13.219 1 97.81 8 LYS B C 1
ATOM 589 O O . LYS B 1 8 ? 1.119 12.305 14.211 1 97.81 8 LYS B O 1
ATOM 594 N N . VAL B 1 9 ? 1.527 12.211 11.969 1 98.19 9 VAL B N 1
ATOM 595 C CA . VAL B 1 9 ? 0.302 11.477 11.68 1 98.19 9 VAL B CA 1
ATOM 596 C C . VAL B 1 9 ? 0.646 10.094 11.133 1 98.19 9 VAL B C 1
ATOM 598 O O . VAL B 1 9 ? 1.348 9.977 10.125 1 98.19 9 VAL B O 1
ATOM 601 N N . LYS B 1 10 ? 0.18 9.102 11.734 1 98.19 10 LYS B N 1
ATOM 602 C CA . LYS B 1 10 ? 0.395 7.742 11.25 1 98.19 10 LYS B CA 1
ATOM 603 C C . LYS B 1 10 ? -0.591 7.391 10.141 1 98.19 10 LYS B C 1
ATOM 605 O O . LYS B 1 10 ? -1.797 7.605 10.289 1 98.19 10 LYS B O 1
ATOM 610 N N . VAL B 1 11 ? -0.029 6.836 9.062 1 97.81 11 VAL B N 1
ATOM 611 C CA . VAL B 1 11 ? -0.837 6.508 7.891 1 97.81 11 VAL B CA 1
ATOM 612 C C . VAL B 1 11 ? -0.567 5.066 7.461 1 97.81 11 VAL B C 1
ATOM 614 O O . VAL B 1 11 ? 0.579 4.609 7.484 1 97.81 11 VAL B O 1
ATOM 617 N N . GLN B 1 12 ? -1.616 4.375 7.121 1 97.5 12 GLN B N 1
ATOM 618 C CA . GLN B 1 12 ? -1.554 3.053 6.504 1 97.5 12 GLN B CA 1
ATOM 619 C C . GLN B 1 12 ? -2.205 3.061 5.121 1 97.5 12 GLN B C 1
ATOM 621 O O . GLN B 1 12 ? -3.332 3.531 4.965 1 97.5 12 GLN B O 1
ATOM 626 N N . PHE B 1 13 ? -1.455 2.627 4.145 1 96.12 13 PHE B N 1
ATOM 627 C CA . PHE B 1 13 ? -2.047 2.338 2.842 1 96.12 13 PHE B CA 1
ATOM 628 C C . PHE B 1 13 ? -2.314 0.845 2.689 1 96.12 13 PHE B C 1
ATOM 630 O O . PHE B 1 13 ? -1.479 0.018 3.057 1 96.12 13 PHE B O 1
ATOM 637 N N . VAL B 1 14 ? -3.48 0.559 2.115 1 96.5 14 VAL B N 1
ATOM 638 C CA . VAL B 1 14 ? -3.85 -0.827 1.849 1 96.5 14 VAL B CA 1
ATOM 639 C C . VAL B 1 14 ? -4.227 -0.987 0.378 1 96.5 14 VAL B C 1
ATOM 641 O O . VAL B 1 14 ? -5.109 -0.288 -0.123 1 96.5 14 VAL B O 1
ATOM 644 N N . LEU B 1 15 ? -3.5 -1.835 -0.264 1 95.5 15 LEU B N 1
ATOM 645 C CA . LEU B 1 15 ? -3.775 -2.174 -1.656 1 95.5 15 LEU B CA 1
ATOM 646 C C . LEU B 1 15 ? -4.133 -3.648 -1.797 1 95.5 15 LEU B C 1
ATOM 648 O O . LEU B 1 15 ? -3.314 -4.523 -1.505 1 95.5 15 LEU B O 1
ATOM 652 N N . GLU B 1 16 ? -5.348 -3.869 -2.311 1 96.44 16 GLU B N 1
ATOM 653 C CA . GLU B 1 16 ? -5.805 -5.246 -2.49 1 96.44 16 GLU B CA 1
ATOM 654 C C . GLU B 1 16 ? -6.07 -5.551 -3.961 1 96.44 16 GLU B C 1
ATOM 656 O O . GLU B 1 16 ? -6.617 -4.719 -4.688 1 96.44 16 GLU B O 1
ATOM 661 N N . GLY B 1 17 ? -5.629 -6.719 -4.316 1 96.81 17 GLY B N 1
ATOM 662 C CA . GLY B 1 17 ? -5.844 -7.156 -5.684 1 96.81 17 GLY B CA 1
ATOM 663 C C . GLY B 1 17 ? -5.715 -8.656 -5.855 1 96.81 17 GLY B C 1
ATOM 664 O O . GLY B 1 17 ? -5.746 -9.406 -4.875 1 96.81 17 GLY B O 1
ATOM 665 N N . GLU B 1 18 ? -5.723 -8.992 -7.148 1 98.06 18 GLU B N 1
ATOM 666 C CA . GLU B 1 18 ? -5.648 -10.406 -7.492 1 98.06 18 GLU B CA 1
ATOM 667 C C . GLU B 1 18 ? -4.535 -10.672 -8.5 1 98.06 18 GLU B C 1
ATOM 669 O O . GLU B 1 18 ? -4.359 -9.906 -9.453 1 98.06 18 GLU B O 1
ATOM 674 N N . VAL B 1 19 ? -3.893 -11.812 -8.242 1 97.81 19 VAL B N 1
ATOM 675 C CA . VAL B 1 19 ? -2.826 -12.266 -9.125 1 97.81 19 VAL B CA 1
ATOM 676 C C . VAL B 1 19 ? -3.229 -13.578 -9.781 1 97.81 19 VAL B C 1
ATOM 678 O O . VAL B 1 19 ? -3.703 -14.5 -9.109 1 97.81 19 VAL B O 1
ATOM 681 N N . THR B 1 20 ? -3.074 -13.648 -11.07 1 98.06 20 THR B N 1
ATOM 682 C CA . THR B 1 20 ? -3.359 -14.867 -11.812 1 98.06 20 THR B CA 1
ATOM 683 C C . THR B 1 20 ? -2.076 -15.656 -12.078 1 98.06 20 THR B C 1
ATOM 685 O O . THR B 1 20 ? -1.114 -15.117 -12.625 1 98.06 20 THR B O 1
ATOM 688 N N . VAL B 1 21 ? -2.141 -16.953 -11.719 1 97.88 21 VAL B N 1
ATOM 689 C CA . VAL B 1 21 ? -0.93 -17.766 -11.742 1 97.88 21 VAL B CA 1
ATOM 690 C C . VAL B 1 21 ? -1.213 -19.094 -12.438 1 97.88 21 VAL B C 1
ATOM 692 O O . VAL B 1 21 ? -2.246 -19.719 -12.195 1 97.88 21 VAL B O 1
ATOM 695 N N . ASN B 1 22 ? -0.309 -19.5 -13.359 1 98 22 ASN B N 1
ATOM 696 C CA . ASN B 1 22 ? -0.321 -20.875 -13.867 1 98 22 ASN B CA 1
ATOM 697 C C . ASN B 1 22 ? 0.45 -21.828 -12.953 1 98 22 ASN B C 1
ATOM 699 O O . ASN B 1 22 ? 1.668 -21.703 -12.812 1 98 22 ASN B O 1
ATOM 703 N N . ALA B 1 23 ? -0.311 -22.781 -12.367 1 97.31 23 ALA B N 1
ATOM 704 C CA . ALA B 1 23 ? 0.335 -23.688 -11.43 1 97.31 23 ALA B CA 1
ATOM 705 C C . ALA B 1 23 ? -0.352 -25.062 -11.43 1 97.31 23 ALA B C 1
ATOM 707 O O . A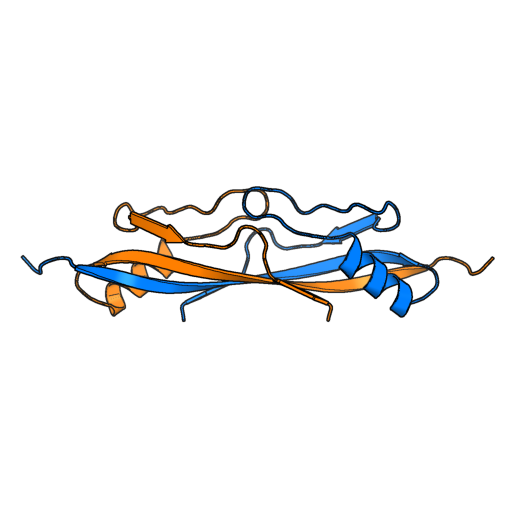LA B 1 23 ? -1.403 -25.234 -12.047 1 97.31 23 ALA B O 1
ATOM 708 N N . CYS B 1 24 ? 0.336 -25.922 -10.758 1 96.31 24 CYS B N 1
ATOM 709 C CA . CYS B 1 24 ? -0.19 -27.281 -10.695 1 96.31 24 CYS B CA 1
ATOM 710 C C . CYS B 1 24 ? -1.154 -27.438 -9.531 1 96.31 24 CYS B C 1
ATOM 712 O O . CYS B 1 24 ? -1.862 -28.453 -9.438 1 96.31 24 CYS B O 1
ATOM 714 N N . SER B 1 25 ? -1.162 -26.5 -8.617 1 96.38 25 SER B N 1
ATOM 715 C CA . SER B 1 25 ? -2.055 -26.5 -7.461 1 96.38 25 SER B CA 1
ATOM 716 C C . SER B 1 25 ? -2.223 -25.078 -6.906 1 96.38 25 SER B C 1
ATOM 718 O O . SER B 1 25 ? -1.433 -24.188 -7.215 1 96.38 25 SER B O 1
ATOM 720 N N . LYS B 1 26 ? -3.252 -24.969 -6.121 1 95.62 26 LYS B N 1
ATOM 721 C CA . LYS B 1 26 ? -3.484 -23.688 -5.465 1 95.62 26 LYS B CA 1
ATOM 722 C C . LYS B 1 26 ? -2.34 -23.328 -4.52 1 95.62 26 LYS B C 1
ATOM 724 O O . LYS B 1 26 ? -1.928 -22.172 -4.434 1 95.62 26 LYS B O 1
ATOM 729 N N . ASP B 1 27 ? -1.82 -24.375 -3.787 1 96.12 27 ASP B N 1
ATOM 730 C CA . ASP B 1 27 ? -0.723 -24.141 -2.854 1 96.12 27 ASP B CA 1
ATOM 731 C C . ASP B 1 27 ? 0.534 -23.688 -3.588 1 96.12 27 ASP B C 1
ATOM 733 O O . ASP B 1 27 ? 1.226 -22.766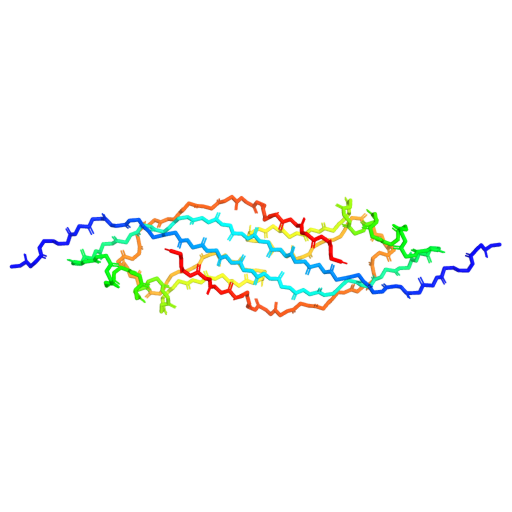 -3.133 1 96.12 27 ASP B O 1
ATOM 737 N N . GLU B 1 28 ? 0.761 -24.312 -4.578 1 96 28 GLU B N 1
ATOM 738 C CA . GLU B 1 28 ? 1.901 -23.891 -5.387 1 96 28 GLU B CA 1
ATOM 739 C C . GLU B 1 28 ? 1.716 -22.469 -5.906 1 96 28 GLU B C 1
ATOM 741 O O . GLU B 1 28 ? 2.664 -21.672 -5.926 1 96 28 GLU B O 1
ATOM 746 N N . ALA B 1 29 ? 0.551 -22.172 -6.387 1 97.62 29 ALA B N 1
ATOM 747 C CA . ALA B 1 29 ? 0.256 -20.828 -6.867 1 97.62 29 ALA B CA 1
ATOM 748 C C . ALA B 1 29 ? 0.541 -19.781 -5.789 1 97.62 29 ALA B C 1
ATOM 750 O O . ALA B 1 29 ? 1.168 -18.75 -6.062 1 97.62 29 ALA B O 1
ATOM 751 N N . LYS B 1 30 ? 0.107 -19.984 -4.574 1 97.75 30 LYS B N 1
ATOM 752 C CA . LYS B 1 30 ? 0.334 -19.062 -3.459 1 97.75 30 LYS B CA 1
ATOM 753 C C . LYS B 1 30 ? 1.826 -18.875 -3.199 1 97.75 30 LYS B C 1
ATOM 755 O O . LYS B 1 30 ? 2.283 -17.75 -2.971 1 97.75 30 LYS B O 1
ATOM 760 N N . GLU B 1 31 ? 2.549 -19.953 -3.219 1 96.75 31 GLU B N 1
ATOM 761 C CA . GLU B 1 31 ? 3.99 -19.891 -2.99 1 96.75 31 GLU B CA 1
ATOM 762 C C . GLU B 1 31 ? 4.688 -19.062 -4.062 1 96.75 31 GLU B C 1
ATOM 764 O O . GLU B 1 31 ? 5.582 -18.266 -3.758 1 96.75 31 GLU B O 1
ATOM 769 N N . LEU B 1 32 ? 4.27 -19.25 -5.258 1 96.88 32 LEU B N 1
ATOM 770 C CA . LEU B 1 32 ? 4.855 -18.516 -6.367 1 96.88 32 LEU B CA 1
ATOM 771 C C . LEU B 1 32 ? 4.629 -17.016 -6.199 1 96.88 32 LEU B C 1
ATOM 773 O O . LEU B 1 32 ? 5.539 -16.203 -6.422 1 96.88 32 LEU B O 1
ATOM 777 N N . VAL B 1 33 ? 3.432 -16.672 -5.836 1 97.75 33 VAL B N 1
ATOM 778 C CA . VAL B 1 33 ? 3.111 -15.266 -5.625 1 97.75 33 VAL B CA 1
ATOM 779 C C . VAL B 1 33 ? 3.963 -14.711 -4.484 1 97.75 33 VAL B C 1
ATOM 781 O O . VAL B 1 33 ? 4.578 -13.648 -4.621 1 97.75 33 VAL B O 1
ATOM 784 N N . GLU B 1 34 ? 4.066 -15.375 -3.393 1 96.81 34 GLU B N 1
ATOM 785 C CA . GLU B 1 34 ? 4.812 -14.93 -2.221 1 96.81 34 GLU B CA 1
ATOM 786 C C . GLU B 1 34 ? 6.289 -14.727 -2.553 1 96.81 34 GLU B C 1
ATOM 788 O O . GLU B 1 34 ? 6.922 -13.797 -2.045 1 96.81 34 GLU B O 1
ATOM 793 N N . GLU B 1 35 ? 6.773 -15.5 -3.43 1 95.69 35 GLU B N 1
ATOM 794 C CA . GLU B 1 35 ? 8.211 -15.5 -3.664 1 95.69 35 GLU B CA 1
ATOM 795 C C . GLU B 1 35 ? 8.586 -14.586 -4.824 1 95.69 35 GLU B C 1
ATOM 797 O O . GLU B 1 35 ? 9.719 -14.102 -4.902 1 95.69 35 GLU B O 1
ATOM 802 N N . SER B 1 36 ? 7.633 -14.344 -5.711 1 95.31 36 SER B N 1
ATOM 803 C CA . SER B 1 36 ? 8.078 -13.781 -6.98 1 95.31 36 SER B CA 1
ATOM 804 C C . SER B 1 36 ? 7.305 -12.516 -7.328 1 95.31 36 SER B C 1
ATOM 806 O O . SER B 1 36 ? 7.613 -11.844 -8.32 1 95.31 36 SER B O 1
ATOM 808 N N . PHE B 1 37 ? 6.352 -12.141 -6.555 1 95.69 37 PHE B N 1
ATOM 809 C CA . PHE B 1 37 ? 5.512 -10.977 -6.832 1 95.69 37 PHE B CA 1
ATOM 810 C C . PHE B 1 37 ? 5.703 -9.906 -5.766 1 95.69 37 PHE B C 1
ATOM 812 O O . PHE B 1 37 ? 5.934 -10.219 -4.598 1 95.69 37 PHE B O 1
ATOM 819 N N . GLY B 1 38 ? 5.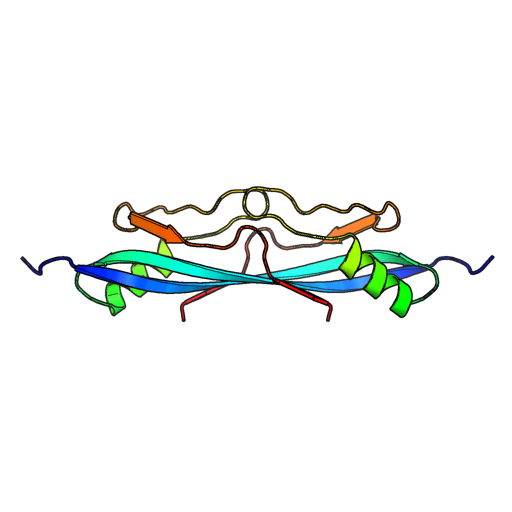613 -8.781 -6.227 1 93.12 38 GLY B N 1
ATOM 820 C CA . GLY B 1 38 ? 5.82 -7.715 -5.262 1 93.12 38 GLY B CA 1
ATOM 821 C C . GLY B 1 38 ? 5.469 -6.34 -5.801 1 93.12 38 GLY B C 1
ATOM 822 O O . GLY B 1 38 ? 5.047 -6.211 -6.949 1 93.12 38 GLY B O 1
ATOM 823 N N . LEU B 1 39 ? 5.52 -5.387 -4.84 1 92 39 LEU B N 1
ATOM 824 C CA . LEU B 1 39 ? 5.324 -3.965 -5.102 1 92 39 LEU B CA 1
ATOM 825 C C . LEU B 1 39 ? 6.418 -3.137 -4.43 1 92 39 LEU B C 1
ATOM 827 O O . LEU B 1 39 ? 6.781 -3.396 -3.281 1 92 39 LEU B O 1
ATOM 831 N N . VAL B 1 40 ? 6.961 -2.191 -5.16 1 87.44 40 VAL B N 1
ATOM 832 C CA . VAL B 1 40 ? 7.91 -1.236 -4.605 1 87.44 40 VAL B CA 1
ATOM 833 C C . VAL B 1 40 ? 7.32 0.171 -4.656 1 87.44 40 VAL B C 1
ATOM 835 O O . VAL B 1 40 ? 6.832 0.607 -5.699 1 87.44 40 VAL B O 1
ATOM 838 N N . VAL B 1 41 ? 7.398 0.879 -3.533 1 83.81 41 VAL B N 1
ATOM 839 C CA . VAL B 1 41 ? 6.984 2.277 -3.553 1 83.81 41 VAL B CA 1
ATOM 840 C C . VAL B 1 41 ? 7.836 3.057 -4.551 1 83.81 41 VAL B C 1
ATOM 842 O O . VAL B 1 41 ? 9.062 2.98 -4.52 1 83.81 41 VAL B O 1
ATOM 845 N N . GLY B 1 42 ? 7.211 3.838 -5.426 1 80.19 42 GLY B N 1
ATOM 846 C CA . GLY B 1 42 ? 7.91 4.535 -6.492 1 80.19 42 GLY B CA 1
ATOM 847 C C . GLY B 1 42 ? 8.086 3.693 -7.738 1 80.19 42 GLY B C 1
ATOM 848 O O . GLY B 1 42 ? 8.68 4.145 -8.719 1 80.19 42 GLY B O 1
ATOM 849 N N . GLY B 1 43 ? 7.715 2.504 -7.637 1 81.94 43 GLY B N 1
ATOM 850 C CA . GLY B 1 43 ? 7.816 1.589 -8.758 1 81.94 43 GLY B CA 1
ATOM 851 C C . GLY B 1 43 ? 6.496 0.922 -9.102 1 81.94 43 GLY B C 1
ATOM 852 O O . GLY B 1 43 ? 5.441 1.336 -8.625 1 81.94 43 GLY B O 1
ATOM 853 N N . ASN B 1 44 ? 6.566 -0.027 -10.109 1 83 44 ASN B N 1
ATOM 854 C CA . ASN B 1 44 ? 5.398 -0.774 -10.555 1 83 44 ASN B CA 1
ATOM 855 C C . ASN B 1 44 ? 5.281 -2.117 -9.844 1 83 44 ASN B C 1
ATOM 857 O O . ASN B 1 44 ? 6.203 -2.535 -9.141 1 83 44 ASN B O 1
ATOM 861 N N . LEU B 1 45 ? 4.055 -2.666 -9.906 1 91.31 45 LEU B N 1
ATOM 862 C CA . LEU B 1 45 ? 3.896 -4.086 -9.602 1 91.31 45 LEU B CA 1
ATOM 863 C C . LEU B 1 45 ? 4.766 -4.938 -10.516 1 91.31 45 LEU B C 1
ATOM 865 O O . LEU B 1 45 ? 4.84 -4.688 -11.719 1 91.31 45 LEU B O 1
ATOM 869 N N . HIS B 1 46 ? 5.484 -5.875 -9.914 1 90.19 46 HIS B N 1
ATOM 870 C CA . HIS B 1 46 ? 6.406 -6.645 -10.734 1 90.19 46 HIS B CA 1
ATOM 871 C C . HIS B 1 46 ? 6.426 -8.109 -10.32 1 90.19 46 HIS B C 1
ATOM 873 O O . HIS B 1 46 ? 6.102 -8.438 -9.18 1 90.19 46 HIS B O 1
ATOM 879 N N . SER B 1 47 ? 6.77 -8.961 -11.273 1 93.06 47 SER B N 1
ATOM 880 C CA . SER B 1 47 ? 6.922 -10.391 -11.031 1 93.06 47 SER B CA 1
ATOM 881 C C . SER B 1 47 ? 8.258 -10.906 -11.57 1 93.06 47 SER B C 1
ATOM 883 O O . SER B 1 47 ? 8.719 -10.461 -12.625 1 93.06 47 SER B O 1
ATOM 885 N N . MET B 1 48 ? 8.82 -11.852 -10.797 1 92.31 48 MET B N 1
ATOM 886 C CA . MET B 1 48 ? 10.078 -12.453 -11.227 1 92.31 48 MET B CA 1
ATOM 887 C C . MET B 1 48 ? 9.844 -13.82 -11.852 1 92.31 48 MET B C 1
ATOM 889 O O . MET B 1 48 ? 10.781 -14.469 -12.328 1 92.31 48 MET B O 1
ATOM 893 N N . ASP B 1 49 ? 8.625 -14.289 -11.883 1 94.38 49 ASP B N 1
ATOM 894 C CA . ASP B 1 49 ? 8.289 -15.609 -12.414 1 94.38 49 ASP B CA 1
ATOM 895 C C . ASP B 1 49 ? 7.266 -15.508 -13.539 1 94.38 49 ASP B C 1
ATOM 897 O O . ASP B 1 49 ? 6.207 -14.898 -13.375 1 94.38 49 ASP B O 1
ATOM 901 N N . SER B 1 50 ? 7.555 -16.156 -14.711 1 94.69 50 SER B N 1
ATOM 902 C CA . SER B 1 50 ? 6.719 -16.094 -15.906 1 94.69 50 SER B CA 1
ATOM 903 C C . SER B 1 50 ? 5.391 -16.812 -15.68 1 94.69 50 SER B C 1
ATOM 905 O O . SER B 1 50 ? 4.449 -16.641 -16.469 1 94.69 50 SER B O 1
ATOM 907 N N . ARG B 1 51 ? 5.266 -17.578 -14.719 1 96.25 51 ARG B N 1
ATOM 908 C CA . ARG B 1 51 ? 4.023 -18.297 -14.445 1 96.25 51 ARG B CA 1
ATOM 909 C C . ARG B 1 51 ? 2.967 -17.359 -13.867 1 96.25 51 ARG B C 1
ATOM 911 O O . ARG B 1 51 ? 1.779 -17.703 -13.844 1 96.25 51 ARG B O 1
ATOM 918 N N . ILE B 1 52 ? 3.465 -16.203 -13.312 1 96.56 52 ILE B N 1
ATOM 919 C CA . ILE B 1 52 ? 2.543 -15.117 -13.016 1 96.56 52 ILE B CA 1
ATOM 920 C C . ILE B 1 52 ? 2.131 -14.422 -14.312 1 96.56 52 ILE B C 1
ATOM 922 O O . ILE B 1 52 ? 2.926 -13.703 -14.914 1 96.56 52 ILE B O 1
ATOM 926 N N . ILE B 1 53 ? 0.867 -14.469 -14.703 1 96.06 53 ILE B N 1
ATOM 927 C CA . ILE B 1 53 ? 0.539 -14.133 -16.078 1 96.06 53 ILE B CA 1
ATOM 928 C C . ILE B 1 53 ? -0.308 -12.867 -16.125 1 96.06 53 ILE B C 1
ATOM 930 O O . ILE B 1 53 ? -0.434 -12.227 -17.172 1 96.06 53 ILE B O 1
ATOM 934 N N . ASP B 1 54 ? -0.912 -12.555 -15.031 1 95.5 54 ASP B N 1
ATOM 935 C CA . ASP B 1 54 ? -1.743 -11.359 -14.961 1 95.5 54 ASP B CA 1
ATOM 936 C C . ASP B 1 54 ? -1.978 -10.93 -13.516 1 95.5 54 ASP B C 1
ATOM 938 O O . ASP B 1 54 ? -1.752 -11.711 -12.586 1 95.5 54 ASP B O 1
ATOM 942 N N . TRP B 1 55 ? -2.33 -9.703 -13.352 1 95.31 55 TRP B N 1
ATOM 943 C CA . TRP B 1 55 ? -2.777 -9.188 -12.062 1 95.31 55 TRP B CA 1
ATOM 944 C C . TRP B 1 55 ? -3.725 -8.008 -12.25 1 95.31 55 TRP B C 1
ATOM 946 O O . TRP B 1 55 ? -3.648 -7.293 -13.25 1 95.31 55 TRP B O 1
ATOM 956 N N . ASP B 1 56 ? -4.582 -7.93 -11.32 1 95.06 56 ASP B N 1
ATOM 957 C CA . ASP B 1 56 ? -5.598 -6.883 -11.32 1 95.06 56 ASP B CA 1
ATOM 958 C C . ASP B 1 56 ? -5.637 -6.152 -9.977 1 95.06 56 ASP B C 1
ATOM 960 O O . ASP B 1 56 ? -5.996 -6.742 -8.961 1 95.06 56 ASP B O 1
ATOM 964 N N . PHE B 1 57 ? -5.195 -4.879 -10.008 1 94.19 57 PHE B N 1
ATOM 965 C CA . PHE B 1 57 ? -5.176 -4.031 -8.82 1 94.19 57 PHE B CA 1
ATOM 966 C C . PHE B 1 57 ? -5.777 -2.662 -9.125 1 94.19 57 PHE B C 1
ATOM 968 O O . PHE B 1 57 ? -5.637 -2.148 -10.234 1 94.19 57 PHE B O 1
ATOM 975 N N . PRO B 1 58 ? -6.43 -2.074 -8.07 1 91.38 58 PRO B N 1
ATOM 976 C CA . PRO B 1 58 ? -6.789 -0.666 -8.25 1 91.38 58 PRO B CA 1
ATOM 977 C C . PRO B 1 58 ? -5.574 0.251 -8.328 1 91.38 58 PRO B C 1
ATOM 979 O O . PRO B 1 58 ? -4.48 -0.127 -7.895 1 91.38 58 PRO B O 1
ATOM 982 N N . VAL B 1 59 ? -5.789 1.351 -8.867 1 86.19 59 VAL B N 1
ATOM 983 C CA . VAL B 1 59 ? -4.688 2.289 -9.023 1 86.19 59 VAL B CA 1
ATOM 984 C C . VAL B 1 59 ? -4.395 2.979 -7.695 1 86.19 59 VAL B C 1
ATOM 986 O O . VAL B 1 59 ? -3.238 3.283 -7.387 1 86.19 59 VAL B O 1
ATOM 989 N N . HIS B 1 60 ? -5.445 3.207 -7.012 1 91.44 60 HIS B N 1
ATOM 990 C CA . HIS B 1 60 ? -5.273 3.93 -5.758 1 91.44 60 HIS B CA 1
ATOM 991 C C . HIS B 1 60 ? -5.527 3.023 -4.559 1 91.44 60 HIS B C 1
ATOM 993 O O . HIS B 1 60 ? -6.625 2.482 -4.406 1 91.44 60 HIS B O 1
ATOM 999 N N . PRO B 1 61 ? -4.551 2.939 -3.613 1 93.69 61 PRO B N 1
ATOM 1000 C CA . PRO B 1 61 ? -4.801 2.219 -2.363 1 93.69 61 PRO B CA 1
ATOM 1001 C C . PRO B 1 61 ? -5.758 2.963 -1.434 1 93.69 61 PRO B C 1
ATOM 1003 O O . PRO B 1 61 ? -5.973 4.168 -1.599 1 93.69 61 PRO B O 1
ATOM 1006 N N . GLU B 1 62 ? -6.336 2.189 -0.611 1 94.94 62 GLU B N 1
ATOM 1007 C CA . GLU B 1 62 ? -7.066 2.801 0.496 1 94.94 62 GLU B CA 1
ATOM 1008 C C . GLU B 1 62 ? -6.105 3.402 1.522 1 94.94 62 GLU B C 1
ATOM 1010 O O . GLU B 1 62 ? -5.086 2.795 1.856 1 94.94 62 GLU B O 1
ATOM 1015 N N . MET B 1 63 ? -6.422 4.609 1.876 1 95.5 63 MET B N 1
ATOM 1016 C CA . MET B 1 63 ? -5.617 5.254 2.912 1 95.5 63 MET B CA 1
ATOM 1017 C C . MET B 1 63 ? -6.363 5.273 4.242 1 95.5 63 MET B C 1
ATOM 1019 O O . MET B 1 63 ? -7.52 5.699 4.305 1 95.5 63 MET B O 1
ATOM 1023 N N . ILE B 1 64 ? -5.707 4.773 5.316 1 95.62 64 ILE B N 1
ATOM 1024 C CA . ILE B 1 64 ? -6.25 4.789 6.672 1 95.62 64 ILE B CA 1
ATOM 1025 C C . ILE B 1 64 ? -5.367 5.656 7.57 1 95.62 64 ILE B C 1
ATOM 1027 O O . ILE B 1 64 ? -4.164 5.402 7.699 1 95.62 64 ILE B O 1
ATOM 1031 N N . VAL B 1 65 ? -5.988 6.676 8.078 1 95.69 65 VAL B N 1
ATOM 1032 C CA . VAL B 1 65 ? -5.297 7.508 9.055 1 95.69 65 VAL B CA 1
ATOM 1033 C C . VAL B 1 65 ? -5.516 6.949 10.461 1 95.69 65 VAL B C 1
ATOM 1035 O O . VAL B 1 65 ? -6.656 6.719 10.867 1 95.69 65 VAL B O 1
ATOM 1038 N N . LYS B 1 66 ? -4.465 6.645 11.086 1 90.44 66 LYS B N 1
ATOM 1039 C CA . LYS B 1 66 ? -4.547 6 12.398 1 90.44 66 LYS B CA 1
ATOM 1040 C C . LYS B 1 66 ? -4.355 7.012 13.523 1 90.44 66 LYS B C 1
ATOM 1042 O O . LYS B 1 66 ? -3.688 8.031 13.336 1 90.44 66 LYS B O 1
#

Foldseek 3Di:
DPDDDDDDWDKDWDKDWDWQFDDPDPVVRVVQCVVFWDDDVVDDTGGPDVRGPDMDIDPGTDMDTD/DPDDDDDDWDKDWDKDWDWQFDDPDPVVRVVQCVVFWDDDVVDDTGGPDVRGPDMDIDPGTDMDTD

Solvent-accessible surface area (backbone atoms only — not comparable to full-atom values): 7298 Å² total; per-residue (Å²): 124,80,69,65,40,84,39,80,40,41,37,35,35,40,38,60,34,38,38,33,24,58,22,76,40,68,67,54,33,51,52,48,45,71,74,29,46,49,55,38,71,55,32,52,79,47,67,79,44,83,44,57,72,47,68,51,65,69,57,60,47,49,76,44,79,101,124,81,67,65,40,84,38,81,40,40,37,35,35,40,39,60,34,38,36,33,23,55,23,75,41,69,68,54,34,50,50,48,44,71,73,30,45,51,56,39,72,56,34,52,79,47,68,77,43,84,45,56,73,48,70,51,64,68,58,61,49,48,77,45,80,102